Protein AF-A0A9E4WX63-F1 (afdb_monomer_lite)

Radius of gyration: 13.99 Å; chains: 1; bounding box: 32×31×30 Å

Secondary structure (DSSP, 8-state):
-GGG-----PPPSSSHHHHHHHTT-SS--S-EEES-HHHHHHH-EEEPPP--S--SS--HHHHHHHHHHHHHHHS----TTEE-TTPPP---

pLDDT: mean 92.46, std 8.06, range [53.19, 98.5]

Structure (mmCIF, N/CA/C/O backbone):
data_AF-A0A9E4WX63-F1
#
_entry.id   AF-A0A9E4WX63-F1
#
loop_
_atom_site.group_PDB
_atom_site.id
_atom_site.type_symbol
_atom_site.label_atom_id
_atom_site.label_alt_id
_atom_site.label_comp_id
_atom_site.label_asym_id
_atom_site.label_entity_id
_atom_site.label_seq_id
_atom_site.pdbx_PDB_ins_code
_atom_site.Cartn_x
_atom_site.Cartn_y
_atom_site.Cartn_z
_atom_site.occupancy
_atom_site.B_iso_or_equiv
_atom_site.auth_seq_id
_atom_site.auth_comp_id
_atom_site.auth_asym_id
_atom_site.auth_atom_id
_atom_site.pdbx_PDB_model_num
ATOM 1 N N . LEU A 1 1 ? -8.521 5.909 -16.325 1.00 61.97 1 LEU A N 1
ATOM 2 C CA . LEU A 1 1 ? -8.204 5.583 -14.915 1.00 61.97 1 LEU A CA 1
ATOM 3 C C . LEU A 1 1 ? -9.297 6.009 -13.940 1.00 61.97 1 LEU A C 1
ATOM 5 O O . LEU A 1 1 ? -9.388 5.397 -12.895 1.00 61.97 1 LEU A O 1
ATOM 9 N N . THR A 1 2 ? -10.166 6.968 -14.281 1.00 77.19 2 THR A N 1
ATOM 10 C CA . THR A 1 2 ? -11.307 7.406 -13.452 1.00 77.19 2 THR A CA 1
ATOM 11 C C . THR A 1 2 ? -12.152 6.293 -12.810 1.00 77.19 2 THR A C 1
ATOM 13 O O . THR A 1 2 ? -12.488 6.457 -11.647 1.00 77.19 2 THR A O 1
ATOM 16 N N . PRO A 1 3 ? -12.462 5.147 -13.459 1.00 90.75 3 PRO A N 1
ATOM 17 C CA . PRO A 1 3 ? -13.191 4.072 -12.769 1.00 90.75 3 PRO A CA 1
ATOM 18 C C . PRO A 1 3 ? -12.364 3.319 -11.709 1.00 90.75 3 PRO A C 1
ATOM 20 O O . PRO A 1 3 ? -12.926 2.533 -10.959 1.00 90.75 3 PRO A O 1
ATOM 23 N N . LEU A 1 4 ? -11.045 3.524 -11.662 1.00 87.38 4 LEU A N 1
ATOM 24 C CA . LEU A 1 4 ? -10.102 2.846 -10.765 1.00 87.38 4 LEU A CA 1
ATOM 25 C C . LEU A 1 4 ? -9.559 3.769 -9.659 1.00 87.38 4 LEU A C 1
ATOM 27 O O . LEU A 1 4 ? -8.790 3.315 -8.822 1.00 87.38 4 LEU A O 1
ATOM 31 N N . ILE A 1 5 ? -9.915 5.058 -9.668 1.00 91.62 5 ILE A N 1
ATOM 32 C CA . ILE A 1 5 ? -9.457 6.051 -8.688 1.00 91.62 5 ILE A CA 1
ATOM 33 C C . ILE A 1 5 ? -10.681 6.564 -7.937 1.00 91.62 5 ILE A C 1
ATOM 35 O O . ILE A 1 5 ? -11.545 7.206 -8.529 1.00 91.62 5 ILE A O 1
ATOM 39 N N . SER A 1 6 ? -10.739 6.298 -6.635 1.00 90.56 6 SER A N 1
ATOM 40 C CA . SER A 1 6 ? -11.812 6.765 -5.750 1.00 90.56 6 SER A CA 1
ATOM 41 C C . SER A 1 6 ? -11.512 8.118 -5.095 1.00 90.56 6 SER A C 1
ATOM 43 O O . SER A 1 6 ? -12.439 8.798 -4.664 1.00 90.56 6 SER A O 1
ATOM 45 N N . GLY A 1 7 ? -10.244 8.542 -5.055 1.00 92.75 7 GLY A N 1
ATOM 46 C CA . GLY A 1 7 ? -9.832 9.836 -4.516 1.00 92.75 7 GLY A CA 1
ATOM 47 C C . GLY A 1 7 ? -8.327 10.082 -4.633 1.00 92.75 7 GLY A C 1
ATOM 48 O O . GLY A 1 7 ? -7.562 9.179 -4.969 1.00 92.75 7 GLY A O 1
ATOM 49 N N . VAL A 1 8 ? -7.914 11.326 -4.382 1.00 94.06 8 VAL A N 1
ATOM 50 C CA . VAL A 1 8 ? -6.510 11.758 -4.337 1.00 94.06 8 VAL A CA 1
ATOM 51 C C . VAL A 1 8 ? -6.339 12.610 -3.089 1.00 94.06 8 VAL A C 1
ATOM 53 O O . VAL A 1 8 ? -7.019 13.623 -2.940 1.00 94.06 8 VAL A O 1
ATOM 56 N N . TYR A 1 9 ? -5.441 12.187 -2.206 1.00 94.94 9 TYR A N 1
ATOM 57 C CA . TYR A 1 9 ? -5.215 12.805 -0.904 1.00 94.94 9 TYR A CA 1
ATOM 58 C C . TYR A 1 9 ? -3.718 12.927 -0.635 1.00 94.94 9 TYR A C 1
ATOM 60 O O . TYR A 1 9 ? -2.901 12.256 -1.271 1.00 94.94 9 TYR A O 1
ATOM 68 N N . GLU A 1 10 ? -3.359 13.780 0.317 1.00 94.19 10 GLU A N 1
ATOM 69 C CA . GLU A 1 10 ? -1.992 13.847 0.819 1.00 94.19 10 GLU A CA 1
ATOM 70 C C . GLU A 1 10 ? -1.662 12.589 1.639 1.00 94.19 10 GLU A C 1
ATOM 72 O O . GLU A 1 10 ? -2.503 12.070 2.376 1.00 94.19 10 GLU A O 1
ATOM 77 N N . LYS A 1 11 ? -0.430 12.086 1.507 1.00 89.62 11 LYS A N 1
ATOM 78 C CA . LYS A 1 11 ? 0.048 10.932 2.276 1.00 89.62 11 LYS A CA 1
ATOM 79 C C . LYS A 1 11 ? 0.445 11.369 3.694 1.00 89.62 11 LYS A C 1
ATOM 81 O O . LYS A 1 11 ? 1.244 12.298 3.820 1.00 89.62 11 LYS A O 1
ATOM 86 N N . PRO A 1 12 ? -0.001 10.683 4.763 1.00 91.62 12 PRO A N 1
ATOM 87 C CA . PRO A 1 12 ? 0.516 10.945 6.100 1.00 91.62 12 PRO A CA 1
ATOM 88 C C . PRO A 1 12 ? 1.987 10.516 6.209 1.00 91.62 12 PRO A C 1
ATOM 90 O O . PRO A 1 12 ? 2.351 9.396 5.858 1.00 91.62 12 PRO A O 1
ATOM 93 N N . THR A 1 13 ? 2.842 11.400 6.722 1.00 89.06 13 THR A N 1
ATOM 94 C CA . THR A 1 13 ? 4.283 11.134 6.921 1.00 89.06 13 THR A CA 1
ATOM 95 C C . THR A 1 13 ? 4.631 10.654 8.332 1.00 89.06 13 THR A C 1
ATOM 97 O O . THR A 1 13 ? 5.752 10.228 8.577 1.00 89.06 13 THR A O 1
ATOM 100 N N . HIS A 1 14 ? 3.685 10.754 9.264 1.00 90.25 14 HIS A N 1
ATOM 101 C CA . HIS A 1 14 ? 3.780 10.388 10.680 1.00 90.25 14 HIS A CA 1
ATOM 102 C C . HIS A 1 14 ? 2.352 10.298 11.252 1.00 90.25 14 HIS A C 1
ATOM 104 O O . HIS A 1 14 ? 1.409 10.655 10.544 1.00 90.25 14 HIS A O 1
ATOM 110 N N . HIS A 1 15 ? 2.177 9.810 12.491 1.00 92.38 15 HIS A N 1
ATOM 111 C CA . HIS A 1 15 ? 0.861 9.637 13.147 1.00 92.38 15 HIS A CA 1
ATOM 112 C C . HIS A 1 15 ? -0.205 9.062 12.198 1.00 92.38 15 HIS A C 1
ATOM 114 O O . HIS A 1 15 ? -1.284 9.628 12.027 1.00 92.38 15 HIS A O 1
ATOM 120 N N . PHE A 1 16 ? 0.145 7.959 11.525 1.00 93.31 16 PHE A N 1
ATOM 121 C CA . PHE A 1 16 ? -0.502 7.534 10.283 1.00 93.31 16 PHE A CA 1
ATOM 122 C C . PHE A 1 16 ? -2.029 7.456 10.369 1.00 93.31 16 PHE A C 1
ATOM 124 O O . PHE A 1 16 ? -2.691 7.959 9.471 1.00 93.31 16 PHE A O 1
ATOM 131 N N . HIS A 1 17 ? -2.579 6.896 11.450 1.00 93.06 17 HIS A N 1
ATOM 132 C CA . HIS A 1 17 ? -4.027 6.771 11.648 1.00 93.06 17 HIS A CA 1
ATOM 133 C C . HIS A 1 17 ? -4.719 8.117 11.909 1.00 93.06 17 HIS A C 1
ATOM 135 O O . HIS A 1 17 ? -5.702 8.443 11.252 1.00 93.06 17 HIS A O 1
ATOM 141 N N . GLU A 1 18 ? -4.199 8.915 12.844 1.00 94.44 18 GLU A N 1
ATOM 142 C CA . GLU A 1 18 ? -4.796 10.195 13.265 1.00 94.44 18 GLU A CA 1
ATOM 143 C C . GLU A 1 18 ? -4.829 11.196 12.104 1.00 94.44 18 GLU A C 1
ATOM 145 O O . GLU A 1 18 ? -5.822 11.887 11.865 1.00 94.44 18 GLU A O 1
ATOM 150 N N . ARG A 1 19 ? -3.752 11.207 11.314 1.00 95.06 19 ARG A N 1
ATOM 151 C CA . ARG A 1 19 ? -3.575 12.128 10.193 1.00 95.06 19 ARG A CA 1
ATOM 152 C C . ARG A 1 19 ? -4.506 11.849 9.018 1.00 95.06 19 ARG A C 1
ATOM 154 O O . ARG A 1 19 ? -4.727 12.766 8.236 1.00 95.06 19 ARG A O 1
ATOM 161 N N . LEU A 1 20 ? -5.091 10.655 8.883 1.00 94.94 20 LEU A N 1
ATOM 162 C CA . LEU A 1 20 ? -6.065 10.390 7.813 1.00 94.94 20 LEU A CA 1
ATOM 163 C C . LEU A 1 20 ? -7.253 11.353 7.884 1.00 94.94 20 LEU A C 1
ATOM 165 O O . LEU A 1 20 ? -7.640 11.926 6.866 1.00 94.94 20 LEU A O 1
ATOM 169 N N . GLN A 1 21 ? -7.782 11.581 9.089 1.00 93.88 21 GLN A N 1
ATOM 170 C CA . GLN A 1 21 ? -8.897 12.500 9.300 1.00 93.88 21 GLN A CA 1
ATOM 171 C C . GLN A 1 21 ? -8.495 13.946 8.986 1.00 93.88 21 GLN A C 1
ATOM 173 O O . GLN A 1 21 ? -9.235 14.660 8.311 1.00 93.88 21 GLN A O 1
ATOM 178 N N . GLU A 1 22 ? -7.317 14.369 9.446 1.00 95.00 22 GLU A N 1
ATOM 179 C CA . GLU A 1 22 ? -6.799 15.722 9.213 1.00 95.00 22 GLU A CA 1
ATOM 180 C C . GLU A 1 22 ? -6.556 16.006 7.725 1.00 95.00 22 GLU A C 1
ATOM 182 O O . GLU A 1 22 ? -6.795 17.119 7.259 1.00 95.00 22 GLU A O 1
ATOM 187 N N . LEU A 1 23 ? -6.120 14.991 6.974 1.00 95.06 23 LEU A N 1
ATOM 188 C CA . LEU A 1 23 ? -5.867 15.060 5.533 1.00 95.06 23 LEU A CA 1
ATOM 189 C C . LEU A 1 23 ? -7.130 14.811 4.686 1.00 95.06 23 LEU A C 1
ATOM 191 O O . LEU A 1 23 ? -7.062 14.803 3.456 1.00 95.06 23 LEU A O 1
ATOM 195 N N . GLY A 1 24 ? -8.288 14.620 5.325 1.00 95.38 24 GLY A N 1
ATOM 196 C CA . GLY A 1 24 ? -9.573 14.440 4.651 1.00 95.38 24 GLY A CA 1
ATOM 197 C C . GLY A 1 24 ? -9.723 13.101 3.926 1.00 95.38 24 GLY A C 1
ATOM 198 O O . GLY A 1 24 ? -10.551 12.997 3.019 1.00 95.38 24 GLY A O 1
ATOM 199 N N . VAL A 1 25 ? -8.944 12.082 4.302 1.00 95.19 25 VAL A N 1
ATOM 200 C CA . VAL A 1 25 ? -9.093 10.727 3.763 1.00 95.19 25 VAL A CA 1
ATOM 201 C C . VAL A 1 25 ? -10.350 10.104 4.384 1.00 95.19 25 VAL A C 1
ATOM 203 O O . VAL A 1 25 ? -10.427 9.970 5.604 1.00 95.19 25 VAL A O 1
ATOM 206 N N . PRO A 1 26 ? -11.360 9.720 3.584 1.00 94.75 26 PRO A N 1
ATOM 207 C CA . PRO A 1 26 ? -12.663 9.308 4.107 1.00 94.75 26 PRO A CA 1
ATOM 208 C C . PRO A 1 26 ? -12.676 7.879 4.667 1.00 94.75 26 PRO A C 1
ATOM 210 O O . PRO A 1 26 ? -13.696 7.444 5.198 1.00 94.75 26 PRO A O 1
ATOM 213 N N . VAL A 1 27 ? -11.580 7.134 4.504 1.00 92.88 27 VAL A N 1
ATOM 214 C CA . VAL A 1 27 ? -11.457 5.721 4.872 1.00 92.88 27 VAL A CA 1
ATOM 215 C C . VAL A 1 27 ? -10.087 5.446 5.483 1.00 92.88 27 VAL A C 1
ATOM 217 O O . VAL A 1 27 ? -9.092 6.051 5.084 1.00 92.88 27 VAL A O 1
ATOM 220 N N . GLU A 1 28 ? -10.030 4.497 6.415 1.00 94.06 28 GLU A N 1
ATOM 221 C CA . GLU A 1 28 ? -8.765 3.863 6.781 1.00 94.06 28 GLU A CA 1
ATOM 222 C C . GLU A 1 28 ? -8.439 2.771 5.750 1.00 94.06 28 GLU A C 1
ATOM 224 O O . GLU A 1 28 ? -9.293 1.912 5.517 1.00 94.06 28 GLU A O 1
ATOM 229 N N . PRO A 1 29 ? -7.250 2.786 5.119 1.00 93.81 29 PRO A N 1
ATOM 230 C CA . PRO A 1 29 ? -6.849 1.725 4.205 1.00 93.81 29 PRO A CA 1
ATOM 231 C C . PRO A 1 29 ? -6.718 0.380 4.925 1.00 93.81 29 PRO A C 1
ATOM 233 O O . PRO A 1 29 ? -6.110 0.290 5.991 1.00 93.81 29 PRO A O 1
ATOM 236 N N . ASP A 1 30 ? -7.238 -0.669 4.303 1.00 93.69 30 ASP A N 1
ATOM 237 C CA . ASP A 1 30 ? -7.019 -2.073 4.662 1.00 93.69 30 ASP A CA 1
ATOM 238 C C . ASP A 1 30 ? -5.806 -2.683 3.939 1.00 93.69 30 ASP A C 1
ATOM 240 O O . ASP A 1 30 ? -5.300 -3.736 4.331 1.00 93.69 30 ASP A O 1
ATOM 244 N N . PHE A 1 31 ? -5.335 -2.016 2.882 1.00 96.44 31 PHE A N 1
ATOM 245 C CA . PHE A 1 31 ? -4.177 -2.413 2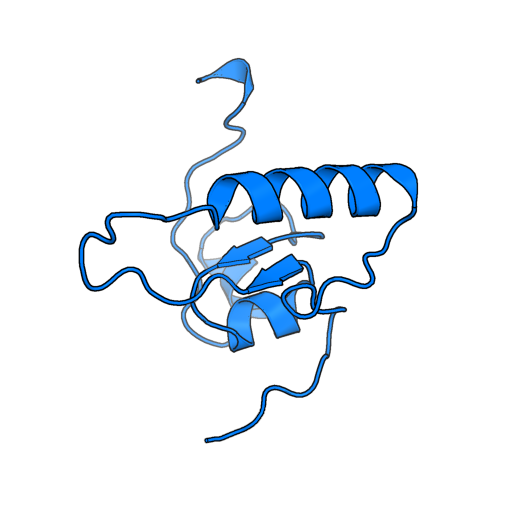.100 1.00 96.44 31 PHE A CA 1
ATOM 246 C C . PHE A 1 31 ? -3.490 -1.197 1.469 1.00 96.44 31 PHE A C 1
ATOM 248 O O . PHE A 1 31 ? -4.125 -0.400 0.776 1.00 96.44 31 PHE A O 1
ATOM 255 N N . VAL A 1 32 ? -2.174 -1.070 1.653 1.00 96.56 32 VAL A N 1
ATOM 256 C CA . VAL A 1 32 ? -1.360 -0.007 1.038 1.00 96.56 32 VAL A CA 1
ATOM 257 C C . VAL A 1 32 ? -0.209 -0.566 0.201 1.00 96.56 32 VAL A C 1
ATOM 259 O O . VAL A 1 32 ? 0.323 -1.639 0.469 1.00 96.56 32 VAL A O 1
ATOM 262 N N . ILE A 1 33 ? 0.203 0.179 -0.821 1.00 97.25 33 ILE A N 1
ATOM 263 C CA . ILE A 1 33 ? 1.415 -0.094 -1.602 1.00 97.25 33 ILE A CA 1
ATOM 264 C C . ILE A 1 33 ? 2.280 1.153 -1.472 1.00 97.25 33 ILE A C 1
ATOM 266 O O . ILE A 1 33 ? 1.910 2.204 -1.992 1.00 97.25 33 ILE A O 1
ATOM 270 N N . ASP A 1 34 ? 3.387 1.057 -0.741 1.00 95.56 34 ASP A N 1
ATOM 271 C CA . ASP A 1 34 ? 4.227 2.214 -0.424 1.00 95.56 34 ASP A CA 1
ATOM 272 C C . ASP A 1 34 ? 5.700 1.809 -0.306 1.00 95.56 34 ASP A C 1
ATOM 274 O O . ASP A 1 34 ? 6.032 0.646 -0.048 1.00 95.56 34 ASP A O 1
ATOM 278 N N . ASP A 1 35 ? 6.590 2.778 -0.500 1.00 93.69 35 ASP A N 1
ATOM 279 C CA . ASP A 1 35 ? 8.032 2.591 -0.394 1.00 93.69 35 ASP A CA 1
ATOM 280 C C . ASP A 1 35 ? 8.592 2.812 1.015 1.00 93.69 35 ASP A C 1
ATOM 282 O O . ASP A 1 35 ? 9.715 2.388 1.314 1.00 93.69 35 ASP A O 1
ATOM 286 N N . TYR A 1 36 ? 7.775 3.358 1.919 1.00 92.44 36 TYR A N 1
ATOM 287 C CA . TYR A 1 36 ? 8.077 3.479 3.339 1.00 92.44 36 TYR A CA 1
ATOM 288 C C . TYR A 1 36 ? 7.509 2.284 4.117 1.00 92.44 36 TYR A C 1
ATOM 290 O O . TYR A 1 36 ? 6.289 2.155 4.259 1.00 92.44 36 TYR A O 1
ATOM 298 N N . PRO A 1 37 ? 8.362 1.418 4.696 1.00 92.44 37 PRO A N 1
ATOM 299 C CA . PRO A 1 37 ? 7.904 0.201 5.368 1.00 92.44 37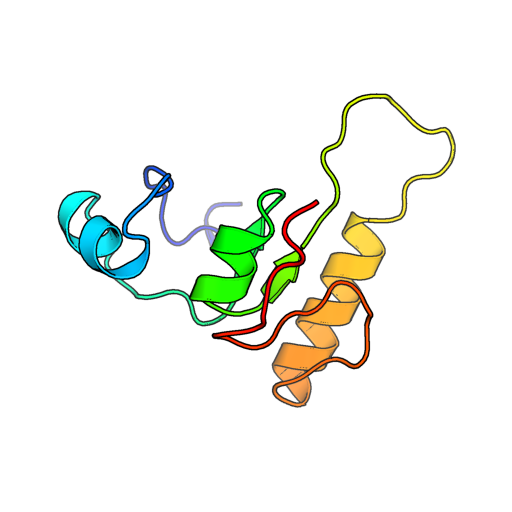 PRO A CA 1
ATOM 300 C C . PRO A 1 37 ? 7.020 0.481 6.592 1.00 92.44 37 PRO A C 1
ATOM 302 O O . PRO A 1 37 ? 6.180 -0.344 6.938 1.00 92.44 37 PRO A O 1
ATOM 305 N N . GLU A 1 38 ? 7.170 1.645 7.227 1.00 92.75 38 GLU A N 1
ATOM 306 C CA . GLU A 1 38 ? 6.370 2.084 8.378 1.00 92.75 38 GLU A CA 1
ATOM 307 C C . GLU A 1 38 ? 4.907 2.348 8.005 1.00 92.75 38 GLU A C 1
ATOM 309 O O . GLU A 1 38 ? 4.007 1.962 8.750 1.00 92.75 38 GLU A O 1
ATOM 314 N N . VAL A 1 39 ? 4.660 2.929 6.824 1.00 93.81 39 VAL A N 1
ATOM 315 C CA . VAL A 1 39 ? 3.303 3.147 6.296 1.00 93.81 39 VAL A CA 1
ATOM 316 C C . VAL A 1 39 ? 2.624 1.799 6.062 1.00 93.81 39 VAL A C 1
ATOM 318 O O . VAL A 1 39 ? 1.491 1.578 6.486 1.00 93.81 39 VAL A O 1
ATOM 321 N N . VAL A 1 40 ? 3.347 0.862 5.445 1.00 95.25 40 VAL A N 1
ATOM 322 C CA . VAL A 1 40 ? 2.840 -0.489 5.172 1.00 95.25 40 VAL A CA 1
ATOM 323 C C . VAL A 1 40 ? 2.591 -1.265 6.464 1.00 95.25 40 VAL A C 1
ATOM 325 O O . VAL A 1 40 ? 1.573 -1.942 6.595 1.00 95.25 40 VAL A O 1
ATOM 328 N N . ALA A 1 41 ? 3.472 -1.138 7.454 1.00 93.81 41 ALA A N 1
ATOM 329 C CA . ALA A 1 41 ? 3.272 -1.741 8.765 1.00 93.81 41 ALA A CA 1
ATOM 330 C C . ALA A 1 41 ? 2.057 -1.154 9.506 1.00 93.81 41 ALA A C 1
ATOM 332 O O . ALA A 1 41 ? 1.381 -1.895 10.215 1.00 93.81 41 ALA A O 1
ATOM 333 N N . ALA A 1 42 ? 1.740 0.132 9.335 1.00 94.81 42 ALA A N 1
ATOM 334 C CA . ALA A 1 42 ? 0.601 0.768 9.998 1.00 94.81 42 ALA A CA 1
ATOM 335 C C . ALA A 1 42 ? -0.767 0.290 9.474 1.00 94.81 42 ALA A C 1
ATOM 337 O O . ALA A 1 42 ? -1.708 0.173 10.258 1.00 94.81 42 ALA A O 1
ATOM 338 N N . PHE A 1 43 ? -0.880 -0.033 8.181 1.00 94.81 43 PHE A N 1
ATOM 339 C CA . PHE A 1 43 ? -2.172 -0.345 7.546 1.00 94.81 43 PHE A CA 1
ATOM 340 C C . PHE A 1 43 ? -2.304 -1.767 6.980 1.00 94.81 43 PHE A C 1
ATOM 342 O O . PHE A 1 43 ? -3.418 -2.192 6.710 1.00 94.81 43 PHE A O 1
ATOM 349 N N . SER A 1 44 ? -1.211 -2.537 6.895 1.00 96.00 44 SER A N 1
ATOM 350 C CA . SER A 1 44 ? -1.063 -3.752 6.070 1.00 96.00 44 SER A CA 1
ATOM 351 C C . SER A 1 44 ? -0.892 -3.454 4.580 1.00 96.00 44 SER A C 1
ATOM 353 O O . SER A 1 44 ? -1.422 -2.476 4.062 1.00 96.00 44 SER A O 1
ATOM 355 N N . GLY A 1 45 ? -0.142 -4.297 3.866 1.00 97.44 45 GLY A N 1
ATOM 356 C CA . GLY A 1 45 ? 0.017 -4.165 2.421 1.00 97.44 45 GLY A CA 1
ATOM 357 C C . GLY A 1 45 ? 1.368 -4.634 1.901 1.00 97.44 45 GLY A C 1
ATOM 358 O O . GLY A 1 45 ? 1.979 -5.537 2.472 1.00 97.44 45 GLY A O 1
ATOM 359 N N . VAL A 1 46 ? 1.838 -4.017 0.816 1.00 97.94 46 VAL A N 1
ATOM 360 C CA . VAL A 1 46 ? 3.107 -4.351 0.157 1.00 97.94 46 VAL A CA 1
ATOM 361 C C . VAL A 1 46 ? 4.112 -3.229 0.335 1.00 97.94 46 VAL A C 1
ATOM 363 O O . VAL A 1 46 ? 3.873 -2.092 -0.069 1.00 97.94 46 VAL A O 1
ATOM 366 N N . TRP A 1 47 ? 5.270 -3.580 0.885 1.00 96.69 47 TRP A N 1
ATOM 367 C CA . TRP A 1 47 ? 6.436 -2.712 0.874 1.00 96.69 47 TRP A CA 1
ATOM 368 C C . TRP A 1 47 ? 7.224 -2.893 -0.419 1.00 96.69 47 TRP A C 1
ATOM 370 O O . TRP A 1 47 ? 7.781 -3.964 -0.676 1.00 96.69 47 TRP A O 1
ATOM 380 N N . VAL A 1 48 ? 7.291 -1.825 -1.210 1.00 95.62 48 VAL A N 1
ATOM 381 C CA . VAL A 1 48 ? 8.026 -1.790 -2.476 1.00 95.62 48 VAL A CA 1
ATOM 382 C C . VAL A 1 48 ? 9.332 -1.027 -2.262 1.00 95.62 48 VAL A C 1
ATOM 384 O O . VAL A 1 48 ? 9.294 0.130 -1.869 1.00 95.62 48 VAL A O 1
ATOM 387 N N . PRO A 1 49 ? 10.513 -1.611 -2.507 1.00 91.38 49 PRO A N 1
ATOM 388 C CA . PRO A 1 49 ? 11.764 -0.879 -2.349 1.00 91.38 49 PRO A CA 1
ATOM 389 C C . PRO A 1 49 ? 11.792 0.407 -3.199 1.00 91.38 49 PRO A C 1
ATOM 391 O O . PRO A 1 49 ? 11.356 0.368 -4.353 1.00 91.38 49 PRO A O 1
ATOM 394 N N . PRO A 1 50 ? 12.356 1.522 -2.693 1.00 91.94 50 PRO A N 1
ATOM 395 C CA . PRO A 1 50 ? 12.431 2.763 -3.455 1.00 91.94 50 PRO A CA 1
ATOM 396 C C . PRO A 1 50 ? 13.131 2.584 -4.810 1.00 91.94 50 PRO A C 1
ATOM 398 O O . PRO A 1 50 ? 14.210 1.984 -4.916 1.00 91.94 50 PRO A O 1
ATOM 401 N N . TYR A 1 51 ? 12.532 3.146 -5.860 1.00 91.62 51 TYR A N 1
ATOM 402 C CA . TYR A 1 51 ? 13.053 3.064 -7.222 1.00 91.62 51 TYR A CA 1
ATOM 403 C C . TYR A 1 51 ? 14.012 4.226 -7.517 1.00 91.62 51 TYR A C 1
ATOM 405 O O . TYR A 1 51 ? 13.618 5.283 -8.005 1.00 91.62 51 TYR A O 1
ATOM 413 N N . PHE A 1 52 ? 15.298 4.032 -7.215 1.00 90.88 52 PHE A N 1
ATOM 414 C CA . PHE A 1 52 ? 16.323 5.061 -7.443 1.00 90.88 52 PHE A CA 1
ATOM 415 C C . PHE A 1 52 ? 16.885 5.080 -8.867 1.00 90.88 52 PHE A C 1
ATOM 417 O O . PHE A 1 52 ? 17.245 6.135 -9.384 1.00 90.88 52 PHE A O 1
ATOM 424 N N . PHE A 1 53 ? 16.996 3.912 -9.504 1.00 92.38 53 PHE A N 1
ATOM 425 C CA . PHE A 1 53 ? 17.662 3.767 -10.795 1.00 92.38 53 PHE A CA 1
ATOM 426 C C . PHE A 1 53 ? 16.922 2.784 -11.679 1.00 92.38 53 PHE A C 1
ATOM 428 O O . PHE A 1 53 ? 16.439 1.752 -11.211 1.00 92.38 53 PHE A O 1
ATOM 435 N N . LYS A 1 54 ? 16.940 3.060 -12.985 1.00 89.88 54 LYS A N 1
ATOM 436 C CA . LYS A 1 54 ? 16.443 2.117 -13.979 1.00 89.88 54 LYS A CA 1
ATOM 437 C C . LYS A 1 54 ? 17.226 0.815 -13.923 1.00 89.88 54 LYS A C 1
ATOM 439 O O . LYS A 1 54 ? 18.448 0.808 -14.061 1.00 89.88 54 LYS A O 1
ATOM 444 N N . ARG A 1 55 ? 16.501 -0.290 -13.780 1.00 88.94 55 ARG A N 1
ATOM 445 C CA . ARG A 1 55 ? 17.039 -1.646 -13.880 1.00 88.94 55 ARG A CA 1
ATOM 446 C C . ARG A 1 55 ? 16.652 -2.238 -15.229 1.00 88.94 55 ARG A C 1
ATOM 448 O O . ARG A 1 55 ? 15.596 -1.929 -15.774 1.00 88.94 55 ARG A O 1
ATOM 455 N N . SER A 1 56 ? 17.520 -3.076 -15.788 1.00 89.19 56 SER A N 1
ATOM 456 C CA . SER A 1 56 ? 17.213 -3.845 -17.003 1.00 89.19 56 SER A CA 1
ATOM 457 C C . SER A 1 56 ? 16.150 -4.920 -16.759 1.00 89.19 56 SER A C 1
ATOM 459 O O . SER A 1 56 ? 15.533 -5.393 -17.707 1.00 89.19 56 SER A O 1
ATOM 461 N N . PHE A 1 57 ? 15.937 -5.281 -15.494 1.00 90.12 57 PHE A N 1
ATOM 462 C CA . PHE A 1 57 ? 14.940 -6.237 -15.049 1.00 90.12 57 PHE A CA 1
ATOM 463 C C . PHE A 1 57 ? 14.306 -5.723 -13.751 1.00 90.12 57 PHE A C 1
ATOM 465 O O . PHE A 1 57 ? 14.949 -5.717 -12.700 1.00 90.12 57 PHE A O 1
ATOM 472 N N . ASP A 1 58 ? 13.069 -5.244 -13.854 1.00 91.38 58 ASP A N 1
ATOM 473 C CA . ASP A 1 58 ? 12.236 -4.790 -12.742 1.00 91.38 58 ASP A CA 1
ATOM 474 C C . ASP A 1 58 ? 10.883 -5.502 -12.855 1.00 91.38 58 ASP A C 1
ATOM 476 O O . ASP A 1 58 ? 10.221 -5.406 -13.886 1.00 91.38 58 ASP A O 1
ATOM 480 N N . GLN A 1 59 ? 10.527 -6.265 -11.822 1.00 94.50 59 GLN A N 1
ATOM 481 C CA . GLN A 1 59 ? 9.278 -7.026 -11.725 1.00 94.50 59 GLN A CA 1
ATOM 482 C C . GLN A 1 59 ? 8.502 -6.652 -10.457 1.00 94.50 59 GLN A C 1
ATOM 484 O O . GLN A 1 59 ? 7.659 -7.422 -9.993 1.00 94.50 59 GLN A O 1
ATOM 489 N N . GLU A 1 60 ? 8.804 -5.501 -9.847 1.00 95.19 60 GLU A N 1
ATOM 490 C CA . GLU A 1 60 ? 8.175 -5.116 -8.583 1.00 95.19 60 GLU A CA 1
ATOM 491 C C . GLU A 1 60 ? 6.660 -4.958 -8.761 1.00 95.19 60 GLU A C 1
ATOM 493 O O . GLU A 1 60 ? 5.897 -5.463 -7.945 1.00 95.19 60 GLU A O 1
ATOM 498 N N . MET A 1 61 ? 6.195 -4.371 -9.870 1.00 95.19 61 MET A N 1
ATOM 499 C CA . MET A 1 61 ? 4.753 -4.216 -10.122 1.00 95.19 61 MET A CA 1
ATOM 500 C C . MET A 1 61 ? 4.042 -5.537 -10.446 1.00 95.19 61 MET A C 1
ATOM 502 O O . MET A 1 61 ? 2.897 -5.719 -10.035 1.00 95.19 61 MET A O 1
ATOM 506 N N . ASP A 1 62 ? 4.719 -6.492 -11.091 1.00 97.31 62 ASP A N 1
ATOM 507 C CA . ASP A 1 62 ? 4.172 -7.842 -11.298 1.00 97.31 62 ASP A CA 1
ATOM 508 C C . ASP A 1 62 ? 4.022 -8.585 -9.961 1.00 97.31 62 ASP A C 1
ATOM 510 O O . ASP A 1 62 ? 3.021 -9.261 -9.708 1.00 97.31 62 ASP A O 1
ATOM 514 N N . ARG A 1 63 ? 5.008 -8.430 -9.068 1.00 97.38 63 ARG A N 1
ATOM 515 C CA . ARG A 1 63 ? 4.956 -8.975 -7.708 1.00 97.38 63 ARG A CA 1
ATOM 516 C C . ARG A 1 63 ? 3.843 -8.325 -6.891 1.00 97.38 63 ARG A C 1
ATOM 518 O O . ARG A 1 63 ? 3.071 -9.057 -6.278 1.00 97.38 63 ARG A O 1
ATOM 525 N N . VAL A 1 64 ? 3.732 -6.995 -6.914 1.00 98.06 64 VAL A N 1
ATOM 526 C CA . VAL A 1 64 ? 2.645 -6.251 -6.258 1.00 98.06 64 VAL A CA 1
ATOM 527 C C . VAL A 1 64 ? 1.292 -6.772 -6.730 1.00 98.06 64 VAL A C 1
ATOM 529 O O . VAL A 1 64 ? 0.454 -7.115 -5.902 1.00 98.06 64 VAL A O 1
ATOM 532 N N . TYR A 1 65 ? 1.094 -6.905 -8.044 1.00 98.00 65 TYR A N 1
ATOM 533 C CA . TYR A 1 65 ? -0.156 -7.415 -8.601 1.00 98.00 65 TYR A CA 1
ATOM 534 C C . TYR A 1 65 ? -0.489 -8.827 -8.099 1.00 98.00 65 TYR A C 1
ATOM 536 O O . TYR A 1 65 ? -1.623 -9.084 -7.690 1.00 98.00 65 TYR A O 1
ATOM 544 N N . ARG A 1 66 ? 0.498 -9.734 -8.063 1.00 98.50 66 ARG A N 1
ATOM 545 C CA . ARG A 1 66 ? 0.315 -11.085 -7.513 1.00 98.50 66 ARG A CA 1
ATOM 546 C C . ARG A 1 66 ? -0.094 -11.050 -6.037 1.00 98.50 66 ARG A C 1
ATOM 548 O O . ARG A 1 66 ? -1.043 -11.739 -5.677 1.00 98.50 66 ARG A O 1
ATOM 555 N N . ILE A 1 67 ? 0.564 -10.234 -5.212 1.00 98.38 67 ILE A N 1
ATOM 556 C CA . ILE A 1 67 ? 0.233 -10.115 -3.782 1.00 98.38 67 ILE A CA 1
ATOM 557 C C . ILE A 1 67 ? -1.182 -9.558 -3.593 1.00 98.38 67 ILE A C 1
ATOM 559 O O . ILE A 1 67 ? -1.942 -10.097 -2.795 1.00 98.38 67 ILE A O 1
ATOM 563 N N . VAL A 1 68 ? -1.569 -8.526 -4.351 1.00 97.81 68 VAL A N 1
ATOM 564 C CA . VAL A 1 68 ? -2.936 -7.977 -4.317 1.00 97.81 68 VAL A CA 1
ATOM 565 C C . VAL A 1 68 ? -3.963 -9.063 -4.637 1.00 97.81 68 VAL A C 1
ATOM 567 O O . VAL A 1 68 ? -4.964 -9.175 -3.935 1.00 97.81 68 VAL A O 1
ATOM 570 N N . CYS A 1 69 ? -3.712 -9.898 -5.651 1.00 98.31 69 CYS A N 1
ATOM 571 C CA . CYS A 1 69 ? -4.605 -11.009 -5.985 1.00 98.31 69 CYS A CA 1
ATOM 572 C C . CYS A 1 69 ? -4.682 -12.055 -4.860 1.00 98.31 69 CYS A C 1
ATOM 574 O O . CYS A 1 69 ? -5.774 -12.512 -4.529 1.00 98.31 69 CYS A O 1
ATOM 576 N N . GLU A 1 70 ? -3.543 -12.433 -4.270 1.00 98.38 70 GLU A N 1
ATOM 577 C CA . GLU A 1 70 ? -3.478 -13.395 -3.159 1.00 98.38 70 GLU A CA 1
ATOM 578 C C . GLU A 1 70 ? -4.251 -12.884 -1.933 1.00 98.38 70 GLU A C 1
ATOM 580 O O . GLU A 1 70 ? -5.085 -13.606 -1.381 1.00 98.38 70 GLU A O 1
ATOM 585 N N . VAL A 1 71 ? -4.050 -11.618 -1.557 1.00 97.88 71 VAL A N 1
ATOM 586 C CA . VAL A 1 71 ? -4.719 -10.996 -0.406 1.00 97.88 71 VAL A CA 1
ATOM 587 C C . VAL A 1 71 ? -6.204 -10.787 -0.675 1.00 97.88 71 VAL A C 1
ATOM 589 O O . VAL A 1 71 ? -7.018 -11.098 0.189 1.00 97.88 71 VAL A O 1
ATOM 592 N N . ALA A 1 72 ? -6.592 -10.360 -1.877 1.00 97.44 72 ALA A N 1
ATOM 593 C CA . ALA A 1 72 ? -8.003 -10.256 -2.248 1.00 97.44 72 ALA A CA 1
ATOM 594 C C . ALA A 1 72 ? -8.726 -11.615 -2.194 1.00 97.44 72 ALA A C 1
ATOM 596 O O . ALA A 1 72 ? -9.911 -11.671 -1.871 1.00 97.44 72 ALA A O 1
ATOM 597 N N . ALA A 1 73 ? -8.025 -12.713 -2.499 1.00 98.12 73 ALA A N 1
ATOM 598 C CA . ALA A 1 73 ? -8.597 -14.056 -2.489 1.00 98.12 73 ALA A CA 1
ATOM 599 C C . ALA A 1 73 ? -8.588 -14.727 -1.104 1.00 98.12 73 ALA A C 1
ATOM 601 O O . ALA A 1 73 ? -9.482 -15.519 -0.808 1.00 98.12 73 ALA A O 1
ATOM 602 N N . THR A 1 74 ? -7.574 -14.463 -0.276 1.00 97.56 74 THR A N 1
ATOM 603 C CA . T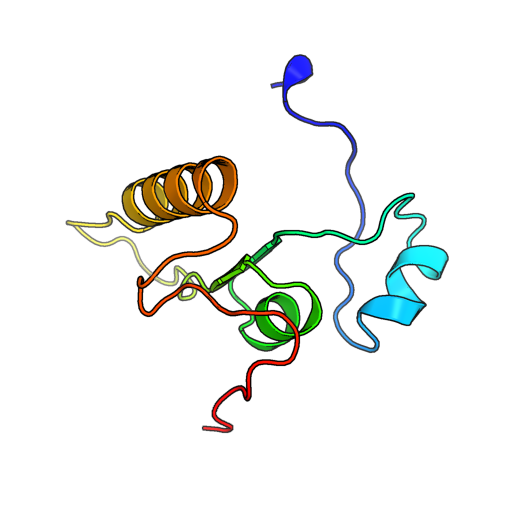HR A 1 74 ? -7.296 -15.254 0.941 1.00 97.56 74 THR A CA 1
ATOM 604 C C . THR A 1 74 ? -7.166 -14.429 2.220 1.00 97.56 74 THR A C 1
ATOM 606 O O . THR A 1 74 ? -7.149 -14.994 3.311 1.00 97.56 74 THR A O 1
ATOM 609 N N . GLY A 1 75 ? -7.067 -13.106 2.105 1.00 96.31 75 GLY A N 1
ATOM 610 C CA . GLY A 1 75 ? -6.793 -12.191 3.211 1.00 96.31 75 GLY A CA 1
ATOM 611 C C . GLY A 1 75 ? -5.316 -12.085 3.613 1.00 96.31 75 GLY A C 1
ATOM 612 O O . GLY A 1 75 ? -5.015 -11.336 4.535 1.00 96.31 75 GLY A O 1
ATOM 613 N N . THR A 1 76 ? -4.390 -12.805 2.963 1.00 97.19 76 THR A N 1
ATOM 614 C CA . THR A 1 76 ? -2.951 -12.786 3.294 1.00 97.19 76 THR A CA 1
ATOM 615 C C . THR A 1 76 ? -2.063 -13.099 2.077 1.00 97.19 76 THR A C 1
ATOM 617 O O . THR A 1 76 ? -2.555 -13.432 1.000 1.00 97.19 76 THR A O 1
ATOM 620 N N . SER A 1 77 ? -0.744 -12.977 2.237 1.00 97.88 77 SER A N 1
ATOM 621 C CA . SER A 1 77 ? 0.271 -13.435 1.283 1.00 97.88 77 SER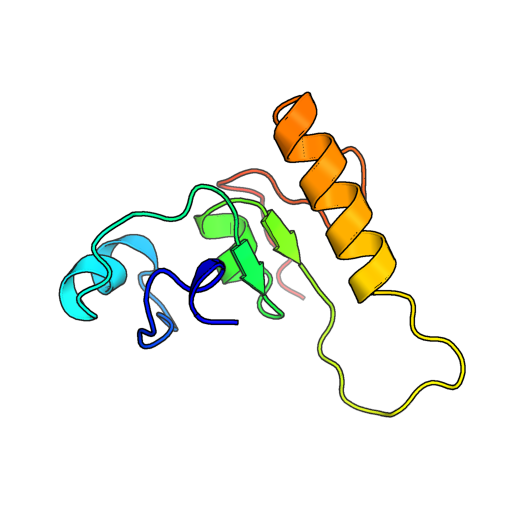 A CA 1
ATOM 622 C C . SER A 1 77 ? 1.529 -13.881 2.030 1.00 97.88 77 SER A C 1
ATOM 624 O O . SER A 1 77 ? 1.928 -13.271 3.018 1.00 97.88 77 SER A O 1
ATOM 626 N N . GLU A 1 78 ? 2.186 -14.928 1.537 1.00 97.00 78 GLU A N 1
ATOM 627 C CA . GLU A 1 78 ? 3.474 -15.402 2.066 1.00 97.00 78 GLU A CA 1
ATOM 628 C C . GLU A 1 78 ? 4.670 -14.660 1.436 1.00 97.00 78 GLU A C 1
ATOM 630 O O . GLU A 1 78 ? 5.832 -14.980 1.701 1.00 97.00 78 GLU A O 1
ATOM 635 N N . ASP A 1 79 ? 4.427 -13.682 0.553 1.00 97.12 79 ASP A N 1
ATOM 636 C CA . ASP A 1 79 ? 5.512 -12.915 -0.045 1.00 97.12 79 ASP A CA 1
ATOM 637 C C . ASP A 1 79 ? 6.235 -12.083 1.019 1.00 97.12 79 ASP A C 1
ATOM 639 O O . ASP A 1 79 ? 5.641 -11.353 1.807 1.00 97.12 79 ASP A O 1
ATOM 643 N N . ARG A 1 80 ? 7.566 -12.128 0.995 1.00 94.62 80 ARG A N 1
ATOM 644 C CA . ARG A 1 80 ? 8.426 -11.380 1.919 1.00 94.62 80 ARG A CA 1
ATOM 645 C C . ARG A 1 80 ? 8.243 -9.860 1.878 1.00 94.62 80 ARG A C 1
ATOM 647 O O . ARG A 1 80 ? 8.828 -9.189 2.727 1.00 94.62 80 ARG A O 1
ATOM 654 N N . GLN A 1 81 ? 7.565 -9.297 0.878 1.00 95.44 81 GLN A N 1
ATOM 655 C CA . GLN A 1 81 ? 7.227 -7.870 0.814 1.00 95.44 81 GLN A CA 1
ATOM 656 C C . GLN A 1 81 ? 5.842 -7.551 1.386 1.00 95.44 81 GLN A C 1
ATOM 658 O O . GLN A 1 81 ? 5.566 -6.384 1.661 1.00 95.44 81 GLN A O 1
ATOM 663 N N . TYR A 1 82 ? 4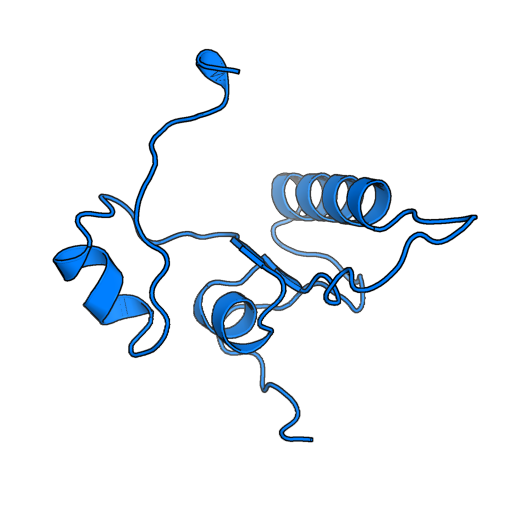.997 -8.558 1.618 1.00 97.25 82 TYR A N 1
ATOM 664 C CA . TYR A 1 82 ? 3.732 -8.378 2.314 1.00 97.25 82 TYR A CA 1
ATOM 665 C C . TYR A 1 82 ? 3.965 -8.147 3.811 1.00 97.25 82 TYR A C 1
ATOM 667 O O . TYR A 1 82 ? 4.831 -8.767 4.439 1.00 97.25 82 TYR A O 1
ATOM 675 N N . ARG A 1 83 ? 3.207 -7.227 4.402 1.00 96.12 83 ARG A N 1
ATOM 676 C CA . ARG A 1 83 ? 3.210 -6.958 5.841 1.00 96.12 83 ARG A CA 1
ATOM 677 C C . ARG A 1 83 ? 1.784 -6.969 6.354 1.00 96.12 83 ARG A C 1
ATOM 679 O O . ARG A 1 83 ? 0.910 -6.287 5.818 1.00 96.12 83 ARG A O 1
ATOM 686 N N . VAL A 1 84 ? 1.572 -7.696 7.443 1.00 95.19 84 VAL A N 1
ATOM 687 C CA . VAL A 1 84 ? 0.346 -7.586 8.233 1.00 95.19 84 VAL A CA 1
ATOM 688 C C . VAL A 1 84 ? 0.376 -6.294 9.047 1.00 95.19 84 VAL A C 1
ATOM 690 O O . VAL A 1 84 ? 1.449 -5.812 9.427 1.00 95.19 84 VAL A O 1
ATOM 693 N N . LYS A 1 85 ? -0.796 -5.729 9.328 1.00 94.81 85 LYS A N 1
ATOM 694 C CA . LYS A 1 85 ? -0.925 -4.543 10.181 1.00 94.81 85 LYS A CA 1
ATOM 695 C C . LYS A 1 85 ? -0.252 -4.778 11.541 1.00 94.81 85 LYS A C 1
ATOM 697 O O . LYS A 1 85 ? -0.452 -5.817 12.165 1.00 94.81 85 LYS A O 1
ATOM 702 N N . GLY A 1 86 ? 0.556 -3.821 11.990 1.00 92.31 86 GLY A N 1
ATOM 703 C CA . GLY A 1 86 ? 1.346 -3.898 13.220 1.00 92.31 86 GLY A CA 1
ATOM 704 C C . GLY A 1 86 ? 2.661 -4.681 13.107 1.00 92.31 86 GLY A C 1
ATOM 705 O O . GLY A 1 86 ? 3.294 -4.931 14.131 1.00 92.31 86 GLY A O 1
ATOM 706 N N . SER A 1 87 ? 3.088 -5.076 11.899 1.00 91.69 87 SER A N 1
ATOM 707 C CA . SER A 1 87 ? 4.381 -5.750 11.700 1.00 91.69 87 SER A CA 1
ATOM 708 C C . SER A 1 87 ? 5.540 -4.914 12.245 1.00 91.69 87 SER A C 1
ATOM 710 O O . SER A 1 87 ? 5.619 -3.711 12.003 1.00 91.69 87 SER A O 1
ATOM 712 N N . THR A 1 88 ? 6.493 -5.556 12.923 1.00 86.75 88 THR A N 1
ATOM 713 C CA . THR A 1 88 ? 7.732 -4.887 13.329 1.00 86.75 88 THR A CA 1
ATOM 714 C C . THR A 1 88 ? 8.550 -4.534 12.091 1.00 86.75 88 THR A C 1
ATOM 716 O O . THR A 1 88 ? 8.926 -5.409 11.309 1.00 86.75 88 THR A O 1
ATOM 719 N N . VAL A 1 89 ? 8.839 -3.248 11.915 1.00 81.56 89 VAL A N 1
ATOM 720 C CA . VAL A 1 89 ? 9.780 -2.783 10.897 1.00 81.56 89 VAL A CA 1
ATOM 721 C C . VAL A 1 89 ? 11.184 -2.924 11.481 1.00 81.56 89 VAL A C 1
ATOM 723 O O . VAL A 1 89 ? 11.416 -2.428 12.586 1.00 81.56 89 VAL A O 1
ATOM 726 N N . PRO A 1 90 ? 12.125 -3.602 10.802 1.00 64.75 90 PRO A N 1
ATOM 727 C CA . PRO A 1 90 ? 13.508 -3.566 11.233 1.00 64.75 90 PRO A CA 1
ATOM 728 C C . PRO A 1 90 ? 13.985 -2.113 11.181 1.00 64.75 90 PRO A C 1
ATOM 730 O O . PRO A 1 90 ? 14.065 -1.519 10.106 1.00 64.75 90 PRO A O 1
ATOM 733 N N . LEU A 1 91 ? 14.269 -1.544 12.353 1.00 54.88 91 LEU A N 1
ATOM 734 C CA . LEU A 1 91 ? 15.129 -0.374 12.458 1.00 54.88 91 LEU A CA 1
ATOM 735 C C . LEU A 1 91 ? 16.492 -0.832 11.934 1.00 54.88 91 LEU A C 1
ATOM 737 O O . LEU A 1 91 ? 17.001 -1.849 12.405 1.00 54.88 91 LEU A O 1
ATOM 741 N N . PHE A 1 92 ? 16.985 -0.165 10.893 1.00 53.19 92 PHE A N 1
ATOM 742 C CA . PHE A 1 92 ? 18.272 -0.460 10.260 1.00 53.19 92 PHE A CA 1
ATOM 743 C C . PHE A 1 92 ? 19.403 -0.661 11.276 1.00 53.19 92 PHE A C 1
ATOM 745 O O . PHE A 1 92 ? 19.438 0.093 12.277 1.00 53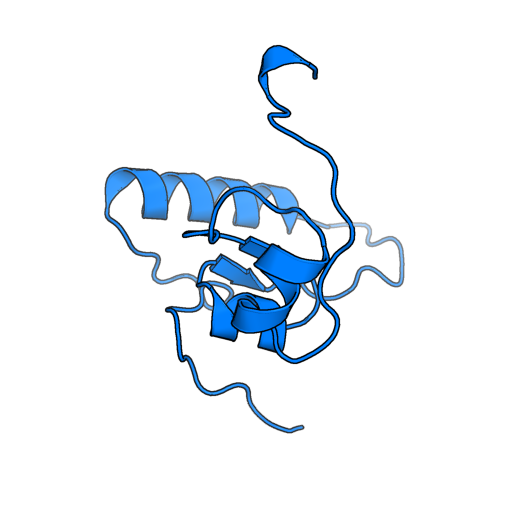.19 92 PHE A O 1
#

Sequence (92 aa):
LTPLISGVYEKPTHHFHERLQELGVPVEPDFVIDDYPEVVAAFSGVWVPPYFFKRSFDQEMDRVYRIVCEVAATGTSEDRQYRVKGSTVPLF

Foldseek 3Di:
DVVVDPDDWDQDPPPRVVCCVVGVPPDQACEDEDCDVVNCQARWYFHQHDDPDDDPDDCSVVVRVVQVVCCVVPVGDPDPRTHDHNDDDPPD